Protein AF-A0A1D6EZJ1-F1 (afdb_monomer_lite)

Foldseek 3Di:
DFPPDDWDWFKWDDDPVDLETETDPDDDPPDDIDTDTDGDDDDPFAKDWDWDDDPPDDIDTPDTDTDDDDDPSRHYDYDDDDDD

Organism: Zea mays (NCBI:txid4577)

InterPro domains:
  IPR007034 Ribosome biogenesis protein BMS1/TSR1, C-terminal [PF04950] (8-83)
  IPR039761 Ribosome biogenesis protein Bms1/Tsr1 [PTHR12858] (8-83)

Radius of gyration: 14.53 Å; chains: 1; bounding box: 32×23×44 Å

Sequence (84 aa):
MLDSGNLRPLFSSDNINCNKHKMERFLHHGWFSVASVYASISFLPLPLIVLKNRDGEQSTIAAVGSLKSVDPNRIILKKIVLTR

pLDDT: mean 88.0, std 10.3, range [35.16, 96.19]

Structure (mmCIF, N/CA/C/O backbone):
data_AF-A0A1D6EZJ1-F1
#
_entry.id   AF-A0A1D6EZJ1-F1
#
loop_
_atom_site.group_PDB
_atom_site.id
_atom_site.type_symbol
_atom_site.label_atom_id
_atom_site.label_alt_id
_atom_site.label_comp_id
_atom_site.label_asym_id
_atom_site.label_entity_id
_atom_site.label_seq_id
_atom_site.pdbx_PDB_ins_code
_atom_site.Cartn_x
_atom_site.Cartn_y
_atom_site.Cartn_z
_atom_site.occupancy
_atom_site.B_iso_or_equiv
_atom_site.auth_seq_id
_atom_site.auth_comp_id
_atom_site.auth_asym_id
_atom_site.auth_atom_id
_atom_site.pdbx_PDB_model_num
ATOM 1 N N . MET A 1 1 ? 6.259 -0.292 22.118 1.00 35.16 1 MET A N 1
ATOM 2 C CA . MET A 1 1 ? 5.308 0.837 22.084 1.00 35.16 1 MET A CA 1
ATOM 3 C C . MET A 1 1 ? 5.133 1.225 20.620 1.00 35.16 1 MET A C 1
ATOM 5 O O . MET A 1 1 ? 5.722 2.190 20.163 1.00 35.16 1 MET A O 1
ATOM 9 N N . LEU A 1 2 ? 4.470 0.361 19.839 1.00 45.47 2 LEU A N 1
ATOM 10 C CA . LEU A 1 2 ? 4.145 0.675 18.448 1.00 45.47 2 LEU A CA 1
ATOM 11 C C . LEU A 1 2 ? 2.948 1.606 18.528 1.00 45.47 2 LEU A C 1
ATOM 13 O O . LEU A 1 2 ? 1.900 1.194 19.017 1.00 45.47 2 LEU A O 1
ATOM 17 N N . ASP A 1 3 ? 3.156 2.863 18.167 1.00 50.72 3 ASP A N 1
ATOM 18 C CA . ASP A 1 3 ? 2.105 3.863 18.162 1.00 50.72 3 ASP A CA 1
ATOM 19 C C . ASP A 1 3 ? 0.974 3.328 17.277 1.00 50.72 3 ASP A C 1
ATOM 21 O O . ASP A 1 3 ? 1.145 3.151 16.067 1.00 50.72 3 ASP A O 1
ATOM 25 N N . SER A 1 4 ? -0.157 2.966 17.884 1.00 59.75 4 SER A N 1
ATOM 26 C CA . SER A 1 4 ? -1.368 2.517 17.195 1.00 59.75 4 SER A CA 1
ATOM 27 C C . SER A 1 4 ? -2.050 3.723 16.544 1.00 59.75 4 SER A C 1
ATOM 29 O O . SER A 1 4 ? -3.222 4.013 16.783 1.00 59.75 4 SER A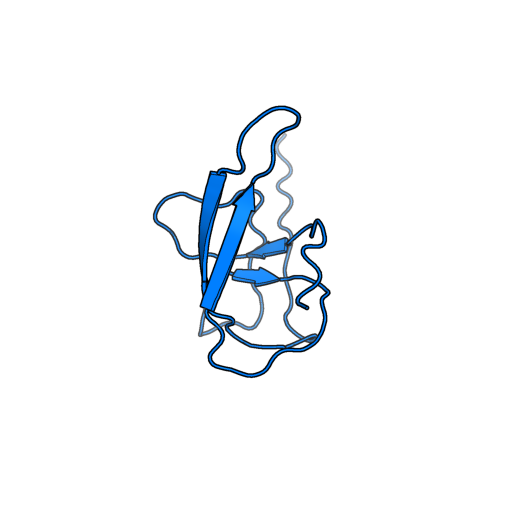 O 1
ATOM 31 N N . GLY A 1 5 ? -1.268 4.476 15.772 1.00 66.81 5 GLY A N 1
ATOM 32 C CA . GLY A 1 5 ? -1.684 5.665 15.064 1.00 66.81 5 GLY A CA 1
ATOM 33 C C . GLY A 1 5 ? -2.673 5.288 13.973 1.00 66.81 5 GLY A C 1
ATOM 34 O O . GLY A 1 5 ? -2.529 4.281 13.279 1.00 66.81 5 GLY A O 1
ATOM 35 N N . ASN A 1 6 ? -3.704 6.108 13.818 1.00 76.19 6 ASN A N 1
ATOM 36 C CA . ASN A 1 6 ? -4.654 5.965 12.729 1.00 76.19 6 ASN A CA 1
ATOM 37 C C . ASN A 1 6 ? -3.954 6.330 11.408 1.00 76.19 6 ASN A C 1
ATOM 39 O O . ASN A 1 6 ? -3.752 7.504 11.097 1.00 76.19 6 ASN A O 1
ATOM 43 N N . LEU A 1 7 ? -3.533 5.311 10.657 1.00 85.38 7 LEU A N 1
ATOM 44 C CA . LEU A 1 7 ? -2.828 5.466 9.386 1.00 85.38 7 LEU A CA 1
ATOM 45 C C . LEU A 1 7 ? -3.811 5.475 8.210 1.00 85.38 7 LEU A C 1
ATOM 47 O O . LEU A 1 7 ? -4.807 4.752 8.195 1.00 85.38 7 LEU A O 1
ATOM 51 N N . ARG A 1 8 ? -3.484 6.256 7.173 1.00 89.88 8 ARG A N 1
ATOM 52 C CA . ARG A 1 8 ? -4.203 6.282 5.888 1.00 89.88 8 ARG A CA 1
ATOM 53 C C . ARG A 1 8 ? -3.361 5.601 4.799 1.00 89.88 8 ARG A C 1
ATOM 55 O O . ARG A 1 8 ? -2.641 6.295 4.083 1.00 89.88 8 ARG A O 1
ATOM 62 N N . PRO A 1 9 ? -3.397 4.260 4.694 1.00 92.56 9 PRO A N 1
ATOM 63 C CA . PRO A 1 9 ? -2.599 3.524 3.719 1.00 92.56 9 PRO A CA 1
ATOM 64 C C . PRO A 1 9 ? -3.032 3.783 2.277 1.00 92.56 9 PRO A C 1
ATOM 66 O O . PRO A 1 9 ? -4.218 3.916 1.971 1.00 92.56 9 PRO A O 1
ATOM 69 N N . LEU A 1 10 ? -2.051 3.766 1.376 1.00 94.25 10 LEU A N 1
ATOM 70 C CA . LEU A 1 10 ? -2.260 3.653 -0.065 1.00 94.25 10 LEU A CA 1
ATOM 71 C C . LEU A 1 10 ? -2.196 2.176 -0.461 1.00 94.25 10 LEU A C 1
ATOM 73 O O . LEU A 1 10 ? -1.159 1.535 -0.296 1.00 94.25 10 LEU A O 1
ATOM 77 N N . PHE A 1 11 ? -3.298 1.649 -0.994 1.00 94.56 11 PHE A N 1
ATOM 78 C CA . PHE A 1 11 ? -3.367 0.276 -1.494 1.00 94.56 11 PHE A CA 1
ATOM 79 C C . PHE A 1 11 ? -2.915 0.191 -2.947 1.00 94.56 11 PHE A C 1
ATOM 81 O O . PHE A 1 11 ? -3.114 1.114 -3.747 1.00 94.56 11 PHE A O 1
ATOM 88 N N . SER A 1 12 ? -2.294 -0.928 -3.295 1.00 94.88 12 SER A N 1
ATOM 89 C CA . SER A 1 12 ? -1.734 -1.132 -4.624 1.00 94.88 12 SER A CA 1
ATOM 90 C C . SER A 1 12 ? -1.534 -2.607 -4.939 1.00 94.88 12 SER A C 1
ATOM 92 O O . SER A 1 12 ? -1.182 -3.397 -4.063 1.00 94.88 12 SER A O 1
ATOM 94 N N . SER A 1 13 ? -1.681 -2.950 -6.215 1.00 92.88 13 SER A N 1
ATOM 95 C CA . SER A 1 13 ? -1.422 -4.299 -6.709 1.00 92.88 13 SER A CA 1
ATOM 96 C C . SER A 1 13 ? 0.057 -4.658 -6.568 1.00 92.88 13 SER A C 1
ATOM 98 O O . SER A 1 13 ? 0.930 -3.849 -6.919 1.00 92.88 13 SER A O 1
ATOM 100 N N . ASP A 1 14 ? 0.343 -5.889 -6.159 1.00 88.75 14 ASP A N 1
ATOM 101 C CA . ASP A 1 14 ? 1.706 -6.402 -6.159 1.00 88.75 14 ASP A CA 1
ATOM 102 C C . ASP A 1 14 ? 2.052 -7.035 -7.509 1.00 88.75 14 ASP A C 1
ATOM 104 O O . ASP A 1 14 ? 1.372 -7.945 -7.973 1.00 88.75 14 ASP A O 1
ATOM 108 N N . ASN A 1 15 ? 3.104 -6.544 -8.160 1.00 85.94 15 ASN A N 1
ATOM 109 C CA . ASN A 1 15 ? 3.617 -7.138 -9.390 1.00 85.94 15 ASN A CA 1
ATOM 110 C C . ASN A 1 15 ? 5.133 -7.238 -9.271 1.00 85.94 15 ASN A C 1
ATOM 112 O O . ASN A 1 15 ? 5.826 -6.227 -9.312 1.00 85.94 15 ASN A O 1
ATOM 116 N N . ILE A 1 16 ? 5.630 -8.463 -9.117 1.00 80.81 16 ILE A N 1
ATOM 117 C CA . ILE A 1 16 ? 7.050 -8.753 -8.878 1.00 80.81 16 ILE A CA 1
ATOM 118 C C . ILE A 1 16 ? 7.917 -8.319 -10.070 1.00 80.81 16 ILE A C 1
ATOM 120 O O . ILE A 1 16 ? 9.069 -7.941 -9.892 1.00 80.81 16 ILE A O 1
ATOM 124 N N . ASN A 1 17 ? 7.345 -8.291 -11.274 1.00 87.06 17 ASN A N 1
ATOM 125 C CA . ASN A 1 17 ? 8.069 -7.974 -12.503 1.00 87.06 17 ASN A CA 1
ATOM 126 C C . ASN A 1 17 ? 7.990 -6.486 -12.881 1.00 87.06 17 ASN A C 1
ATOM 128 O O . ASN A 1 17 ? 8.376 -6.114 -13.989 1.00 87.06 17 ASN A O 1
ATOM 132 N N . CYS A 1 18 ? 7.444 -5.625 -12.014 1.00 86.62 18 CYS A N 1
ATOM 133 C CA . CYS A 1 18 ? 7.226 -4.220 -12.342 1.00 86.62 18 CYS A CA 1
ATOM 134 C C . CYS A 1 18 ? 7.471 -3.290 -11.149 1.00 86.62 18 CYS A C 1
ATOM 136 O O . CYS A 1 18 ? 6.980 -3.525 -10.052 1.00 86.62 18 CYS A O 1
ATOM 138 N N . ASN A 1 19 ? 8.152 -2.170 -11.399 1.00 88.75 19 ASN A N 1
ATOM 139 C CA . ASN A 1 19 ? 8.353 -1.093 -10.422 1.00 88.75 19 ASN A CA 1
ATOM 140 C C . ASN A 1 19 ? 7.202 -0.067 -10.389 1.00 88.75 19 ASN A C 1
ATOM 142 O O . ASN A 1 19 ? 7.232 0.886 -9.612 1.00 88.75 19 ASN A O 1
ATOM 146 N N . LYS A 1 20 ? 6.195 -0.238 -11.252 1.00 92.31 20 LYS A N 1
ATOM 147 C CA . LYS A 1 20 ? 4.999 0.601 -11.335 1.00 92.31 20 LYS A CA 1
ATOM 148 C C . LYS A 1 20 ? 3.815 -0.180 -10.787 1.00 92.31 20 LYS A C 1
ATOM 150 O O . LYS A 1 20 ? 3.291 -1.076 -11.448 1.00 92.31 20 LYS A O 1
ATOM 155 N N . HIS A 1 21 ? 3.364 0.182 -9.594 1.00 94.31 21 HIS A N 1
ATOM 156 C CA . HIS A 1 21 ? 2.252 -0.504 -8.944 1.00 94.31 21 HIS A CA 1
ATOM 157 C C . HIS A 1 21 ? 0.950 0.254 -9.175 1.00 94.31 21 HIS A C 1
ATOM 159 O O . HIS A 1 21 ? 0.862 1.452 -8.911 1.00 94.31 21 HIS A O 1
ATOM 165 N N . LYS A 1 22 ? -0.084 -0.428 -9.669 1.00 94.69 22 LYS A N 1
ATOM 166 C CA . LYS A 1 22 ? -1.398 0.188 -9.869 1.00 94.69 22 LYS A CA 1
ATOM 167 C C . LYS A 1 22 ? -2.030 0.471 -8.508 1.00 94.69 22 LYS A C 1
ATOM 169 O O . LYS A 1 22 ? -2.133 -0.430 -7.682 1.00 94.69 22 LYS A O 1
ATOM 174 N N . MET A 1 23 ? -2.482 1.703 -8.298 1.00 95.69 23 MET A N 1
ATOM 175 C CA . MET A 1 23 ? -3.252 2.080 -7.117 1.00 95.69 23 MET A CA 1
ATOM 176 C C . MET A 1 23 ? -4.607 1.372 -7.112 1.00 95.69 23 MET A C 1
ATOM 178 O O . MET A 1 23 ? -5.336 1.385 -8.112 1.00 95.69 23 MET A O 1
ATOM 182 N N . GLU A 1 24 ? -4.971 0.834 -5.957 1.00 94.56 24 GLU A N 1
ATOM 183 C CA . GLU A 1 24 ? -6.287 0.272 -5.689 1.00 94.56 24 GLU A CA 1
ATOM 184 C C . GLU A 1 24 ? -7.078 1.234 -4.804 1.00 94.56 24 GLU A C 1
ATOM 186 O O . GLU A 1 24 ? -6.563 1.799 -3.840 1.00 94.56 24 GLU A O 1
ATOM 191 N N . ARG A 1 25 ? -8.345 1.469 -5.158 1.00 92.19 25 ARG A N 1
ATOM 192 C CA . ARG A 1 25 ? -9.226 2.350 -4.372 1.00 92.19 25 ARG A CA 1
ATOM 193 C C . ARG A 1 25 ? -9.757 1.659 -3.120 1.00 92.19 25 ARG A C 1
ATOM 195 O O . ARG A 1 25 ? -10.103 2.340 -2.161 1.00 92.19 25 ARG A O 1
ATOM 202 N N . PHE A 1 26 ? -9.849 0.335 -3.163 1.00 91.44 26 PHE A N 1
ATOM 203 C CA . PHE A 1 26 ? -10.427 -0.493 -2.119 1.00 91.44 26 PHE A CA 1
ATOM 204 C C . PHE A 1 26 ? -9.562 -1.728 -1.921 1.00 91.44 26 PHE A C 1
ATOM 206 O O . PHE A 1 26 ? -8.971 -2.231 -2.873 1.00 91.44 26 PHE A O 1
ATOM 213 N N . LEU A 1 27 ? -9.529 -2.218 -0.687 1.00 90.38 27 LEU A N 1
ATOM 214 C CA . LEU A 1 27 ? -8.978 -3.529 -0.396 1.00 90.38 27 LEU A CA 1
ATOM 215 C C . LEU A 1 27 ? -9.970 -4.588 -0.890 1.00 90.38 27 LEU A C 1
ATOM 217 O O . LEU A 1 27 ? -11.127 -4.606 -0.462 1.00 90.38 27 LEU A O 1
ATOM 221 N N . HIS A 1 28 ? -9.528 -5.438 -1.810 1.00 90.38 28 HIS A N 1
ATOM 222 C CA . HIS A 1 28 ? -10.355 -6.492 -2.386 1.00 90.38 28 HIS A CA 1
ATOM 223 C C . HIS A 1 28 ? -10.310 -7.755 -1.521 1.00 90.38 28 HIS A C 1
ATOM 225 O O . HIS A 1 28 ? -9.248 -8.179 -1.070 1.00 90.38 28 HIS A O 1
ATOM 231 N N . HIS A 1 29 ? -11.471 -8.369 -1.289 1.00 88.56 29 HIS A N 1
ATOM 232 C CA . HIS A 1 29 ? -11.545 -9.628 -0.553 1.00 88.56 29 HIS A CA 1
ATOM 233 C C . HIS A 1 29 ? -10.887 -10.765 -1.346 1.00 88.56 29 HIS A C 1
ATOM 235 O O . HIS A 1 29 ? -11.061 -10.864 -2.559 1.00 88.56 29 HIS A O 1
ATOM 241 N N . GLY A 1 30 ? -10.150 -11.631 -0.646 1.00 87.69 30 GLY A N 1
ATOM 242 C CA . GLY A 1 30 ? -9.494 -12.806 -1.224 1.00 87.69 30 GLY A CA 1
ATOM 243 C C . GLY A 1 30 ? -8.216 -12.514 -2.012 1.00 87.69 30 GLY A C 1
ATOM 244 O O . GLY A 1 30 ? -7.582 -13.456 -2.482 1.00 87.69 30 GLY A O 1
ATOM 245 N N . TRP A 1 31 ? -7.823 -11.246 -2.174 1.00 87.94 31 TRP A N 1
ATOM 246 C CA . TRP A 1 31 ? -6.621 -10.849 -2.911 1.00 87.94 31 TRP A CA 1
ATOM 247 C C . TRP A 1 31 ? -5.603 -10.195 -1.982 1.00 87.94 31 TRP A C 1
ATOM 249 O O . TRP A 1 31 ? -5.954 -9.453 -1.064 1.00 87.94 31 TRP A O 1
ATOM 259 N N . PHE A 1 32 ? -4.322 -10.440 -2.252 1.00 90.69 32 PHE A N 1
ATOM 260 C CA . PHE A 1 32 ? -3.241 -9.735 -1.575 1.00 90.69 32 PHE A CA 1
ATOM 261 C C . PHE A 1 32 ? -3.038 -8.359 -2.208 1.00 90.69 32 PHE A C 1
ATOM 263 O O . PHE A 1 32 ? -2.919 -8.230 -3.426 1.00 90.69 32 PHE A O 1
ATOM 270 N N . SER A 1 33 ? -2.967 -7.336 -1.362 1.00 93.31 33 SER A N 1
ATOM 271 C CA . SER A 1 33 ? -2.674 -5.957 -1.750 1.00 93.31 33 SER A CA 1
ATOM 272 C C . SER A 1 33 ? -1.556 -5.420 -0.867 1.00 93.31 33 SER A C 1
ATOM 274 O O . SER A 1 33 ? -1.446 -5.784 0.307 1.00 93.31 33 SER A O 1
ATOM 276 N N . VAL A 1 34 ? -0.718 -4.549 -1.422 1.00 94.19 34 VAL A N 1
ATOM 277 C CA . VAL A 1 34 ? 0.354 -3.898 -0.667 1.00 94.19 34 VAL A CA 1
ATOM 278 C C . VAL A 1 34 ? -0.151 -2.557 -0.160 1.00 94.19 34 VAL A C 1
ATOM 280 O O . VAL A 1 34 ? -0.469 -1.665 -0.954 1.00 94.19 34 VAL A O 1
ATOM 283 N N . ALA A 1 35 ? -0.179 -2.417 1.164 1.00 94.00 35 ALA A N 1
ATOM 284 C CA . ALA A 1 35 ? -0.453 -1.167 1.854 1.00 94.00 35 ALA A CA 1
ATOM 285 C C . ALA A 1 35 ? 0.857 -0.404 2.098 1.00 94.00 35 ALA A C 1
ATOM 287 O O . ALA A 1 35 ? 1.731 -0.873 2.826 1.00 94.00 35 ALA A O 1
ATOM 288 N N . SER A 1 36 ? 0.989 0.779 1.503 1.00 93.88 36 SER A N 1
ATOM 289 C CA . SER A 1 36 ? 2.109 1.690 1.757 1.00 93.88 36 SER A CA 1
ATOM 290 C C . SER A 1 36 ? 1.675 2.806 2.707 1.00 93.88 36 SER A C 1
ATOM 292 O O . SER A 1 36 ? 0.652 3.456 2.484 1.00 93.88 36 SER A O 1
ATOM 294 N N . VAL A 1 37 ? 2.451 3.012 3.773 1.00 92.69 37 VAL A N 1
ATOM 295 C CA . VAL A 1 37 ? 2.207 4.002 4.832 1.00 92.69 37 VAL A CA 1
ATOM 296 C C . VAL A 1 37 ? 3.502 4.717 5.190 1.00 92.69 37 VAL A C 1
ATOM 298 O O . VAL A 1 37 ? 4.583 4.142 5.081 1.00 92.69 37 VAL A O 1
ATOM 301 N N . TYR A 1 38 ? 3.379 5.949 5.671 1.00 90.75 38 TYR A N 1
ATOM 302 C CA . TYR A 1 38 ? 4.464 6.636 6.362 1.00 90.75 38 TYR A CA 1
ATOM 303 C C . TYR A 1 38 ? 4.361 6.316 7.853 1.00 90.75 38 TYR A C 1
ATOM 305 O O . TYR A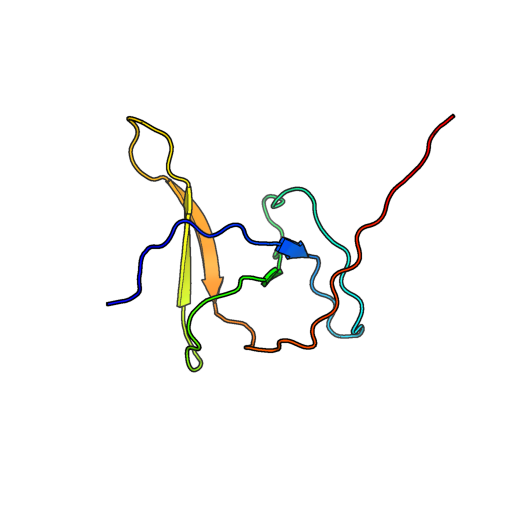 1 38 ? 3.385 6.691 8.499 1.00 90.75 38 TYR A O 1
ATOM 313 N N . ALA A 1 39 ? 5.336 5.574 8.372 1.00 88.06 39 ALA A N 1
ATOM 314 C CA . ALA A 1 39 ? 5.409 5.148 9.765 1.00 88.06 39 ALA A CA 1
ATOM 315 C C . ALA A 1 39 ? 6.875 4.917 10.169 1.00 88.06 39 ALA A C 1
ATOM 317 O O . ALA A 1 39 ? 7.766 4.902 9.316 1.00 88.06 39 ALA A O 1
ATOM 318 N N . SER A 1 40 ? 7.120 4.723 11.466 1.00 87.94 40 SER A N 1
ATOM 319 C CA . SER A 1 40 ? 8.444 4.381 11.992 1.00 87.94 40 SER A CA 1
ATOM 320 C C . SER A 1 40 ? 8.996 3.106 11.351 1.00 87.94 40 SER A C 1
ATOM 322 O O . SER A 1 40 ? 8.285 2.112 11.183 1.00 87.94 40 SER A O 1
ATOM 324 N N . ILE A 1 41 ? 10.286 3.130 11.014 1.00 86.75 41 ILE A N 1
ATOM 325 C CA . ILE A 1 41 ? 10.973 2.006 10.374 1.00 86.75 41 ILE A CA 1
ATOM 326 C C . ILE A 1 41 ? 10.974 0.803 11.320 1.00 86.75 41 ILE A C 1
ATOM 328 O O . ILE A 1 41 ? 11.254 0.930 12.510 1.00 86.75 41 ILE A O 1
ATOM 332 N N . SER A 1 42 ? 10.665 -0.370 10.771 1.00 86.88 42 SER A N 1
ATOM 333 C CA . SER A 1 42 ? 10.709 -1.653 11.471 1.00 86.88 42 SER A CA 1
ATOM 334 C C . SER A 1 42 ? 11.520 -2.669 10.665 1.00 86.88 42 SER A C 1
ATOM 336 O O . SER A 1 42 ? 11.569 -2.586 9.438 1.00 86.88 42 SER A O 1
ATOM 338 N N . PHE A 1 43 ? 12.144 -3.631 11.347 1.00 85.50 43 PHE A N 1
ATOM 339 C CA . PHE A 1 43 ? 12.972 -4.670 10.724 1.00 85.50 43 PHE A CA 1
ATOM 340 C C . PHE A 1 43 ? 12.189 -5.975 10.509 1.00 85.50 43 PHE A C 1
ATOM 342 O O . PHE A 1 43 ? 11.266 -6.293 11.257 1.00 85.50 43 PHE A O 1
ATOM 349 N N . LEU A 1 44 ? 12.547 -6.713 9.456 1.00 84.19 44 LEU A N 1
ATOM 350 C CA . LEU A 1 44 ? 11.884 -7.947 9.020 1.00 84.19 44 LEU A CA 1
ATOM 351 C C . LEU A 1 44 ? 12.398 -9.182 9.787 1.00 84.19 44 LEU A C 1
ATOM 353 O O . LEU A 1 44 ? 13.577 -9.202 10.142 1.00 84.19 44 LEU A O 1
ATOM 357 N N . PRO A 1 45 ? 11.581 -10.242 9.967 1.00 84.00 45 PRO A N 1
ATOM 358 C CA . PRO A 1 45 ? 10.169 -10.364 9.590 1.00 84.00 45 PRO A CA 1
ATOM 359 C C . PRO A 1 45 ? 9.233 -9.760 10.649 1.00 84.00 45 PRO A C 1
ATOM 361 O O . PRO A 1 45 ? 9.370 -10.035 11.837 1.00 84.00 45 PRO A O 1
ATOM 364 N N . LEU A 1 46 ? 8.237 -8.981 10.213 1.00 88.56 46 LEU A N 1
ATOM 365 C CA . LEU A 1 46 ? 7.248 -8.376 11.110 1.00 88.56 46 LEU A CA 1
ATOM 366 C C . LEU A 1 46 ? 5.822 -8.717 10.649 1.00 88.56 46 LEU A C 1
ATOM 368 O O . LEU A 1 46 ? 5.407 -8.222 9.597 1.00 88.56 46 LEU A O 1
ATOM 372 N N . PRO A 1 47 ? 5.065 -9.551 11.388 1.00 92.12 47 PRO A N 1
ATOM 373 C CA . PRO A 1 47 ? 3.646 -9.751 11.117 1.00 92.12 47 PRO A CA 1
ATOM 374 C C . PRO A 1 47 ? 2.856 -8.475 11.444 1.00 92.12 47 PRO A C 1
ATOM 376 O O . PRO A 1 47 ? 3.143 -7.785 12.422 1.00 92.12 47 PRO A O 1
ATOM 379 N N . LEU A 1 48 ? 1.857 -8.163 10.621 1.00 90.25 48 LEU A N 1
ATOM 380 C CA . LEU A 1 48 ? 1.033 -6.960 10.721 1.00 90.25 48 LEU A CA 1
ATOM 381 C C . LEU A 1 48 ? -0.452 -7.329 10.726 1.00 90.25 48 LEU A C 1
ATOM 383 O O . LEU A 1 48 ? -0.904 -8.183 9.961 1.00 90.25 48 LEU A O 1
ATOM 387 N N . ILE A 1 49 ? -1.219 -6.635 11.565 1.00 92.19 49 ILE A N 1
ATOM 388 C CA . ILE A 1 49 ? -2.677 -6.744 11.640 1.00 92.19 49 ILE A CA 1
ATOM 389 C C . ILE A 1 49 ? -3.253 -5.356 11.387 1.00 92.19 49 ILE A C 1
ATOM 391 O O . ILE A 1 49 ? -2.859 -4.384 12.031 1.00 92.19 49 ILE A O 1
ATOM 395 N N . VAL A 1 50 ? -4.191 -5.264 10.450 1.00 90.88 50 VAL A N 1
ATOM 396 C CA . VAL A 1 50 ? -4.921 -4.031 10.160 1.00 90.88 50 VAL A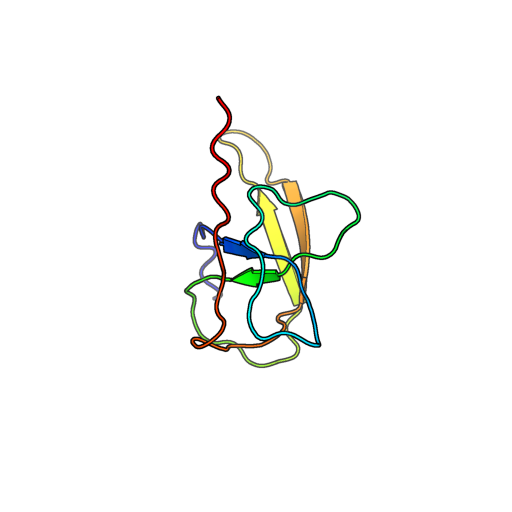 CA 1
ATOM 397 C C . VAL A 1 50 ? -6.274 -4.114 10.843 1.00 90.88 50 VAL A C 1
ATOM 399 O O . VAL A 1 50 ? -7.085 -4.987 10.531 1.00 90.88 50 VAL A O 1
ATOM 402 N N . LEU A 1 51 ? -6.520 -3.183 11.758 1.00 91.31 51 LEU A N 1
ATOM 403 C CA . LEU A 1 51 ? -7.794 -3.041 12.448 1.00 91.31 51 LEU A CA 1
ATOM 404 C C . LEU A 1 51 ? -8.590 -1.894 11.833 1.00 91.31 51 LEU A C 1
ATOM 406 O O . LEU A 1 51 ? -8.057 -0.816 11.566 1.00 91.31 51 LEU A O 1
ATOM 410 N N . LYS A 1 52 ? -9.881 -2.126 11.615 1.00 89.06 52 LYS A N 1
ATOM 411 C CA . LYS A 1 52 ? -10.839 -1.095 11.240 1.00 89.06 52 LYS A 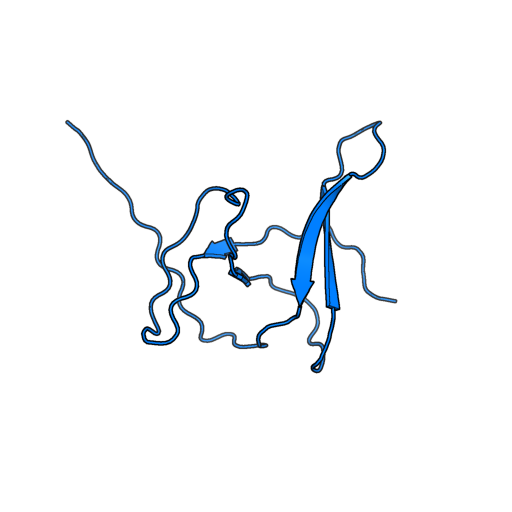CA 1
ATOM 412 C C . LYS A 1 52 ? -11.642 -0.713 12.473 1.00 89.06 52 LYS A C 1
ATOM 414 O O . LYS A 1 52 ? -12.453 -1.500 12.962 1.00 89.06 52 LYS A O 1
ATOM 419 N N . ASN A 1 53 ? -11.424 0.515 12.926 1.00 87.00 53 ASN A N 1
ATOM 420 C CA . ASN A 1 53 ? -12.172 1.115 14.020 1.00 87.00 53 ASN A CA 1
ATOM 421 C C . ASN A 1 53 ? -13.418 1.811 13.461 1.00 87.00 53 ASN A C 1
ATOM 423 O O . ASN A 1 53 ? -13.366 2.448 12.404 1.00 87.00 53 ASN A O 1
ATOM 427 N N . ARG A 1 54 ? -14.539 1.667 14.162 1.00 83.12 54 ARG A N 1
ATOM 428 C CA . ARG A 1 54 ? -15.780 2.413 13.942 1.00 83.12 54 ARG A CA 1
ATOM 429 C C . ARG A 1 54 ? -16.159 3.042 15.276 1.00 83.12 54 ARG A C 1
ATOM 431 O O . ARG A 1 54 ? -16.009 2.390 16.305 1.00 83.12 54 ARG A O 1
ATOM 438 N N . ASP A 1 55 ? -16.603 4.293 15.256 1.00 82.31 55 ASP A N 1
ATOM 439 C CA . ASP A 1 55 ? -16.959 5.005 16.484 1.00 82.31 55 ASP A CA 1
ATOM 440 C C . ASP A 1 55 ? -18.066 4.246 17.228 1.00 82.31 55 ASP A C 1
ATOM 442 O O . ASP A 1 55 ? -19.095 3.914 16.641 1.00 82.31 55 ASP A O 1
ATOM 446 N N . GLY A 1 56 ? -17.828 3.941 18.506 1.00 80.69 56 GLY A N 1
ATOM 447 C CA . GLY A 1 56 ? -18.774 3.218 19.364 1.00 80.69 56 GLY A CA 1
ATOM 448 C C . GLY A 1 56 ? -18.787 1.691 19.219 1.00 80.69 56 GLY A C 1
ATOM 449 O O . GLY A 1 56 ? -19.484 1.038 19.986 1.00 80.69 56 GLY A O 1
ATOM 450 N N . GLU A 1 57 ? -18.003 1.111 18.305 1.00 84.56 57 GLU A N 1
ATOM 451 C CA . GLU A 1 57 ? -17.980 -0.334 18.038 1.00 84.56 57 GLU A CA 1
ATOM 452 C C . GLU A 1 57 ? -16.616 -0.965 18.346 1.00 84.56 57 GLU A C 1
ATOM 454 O O . GLU A 1 57 ? -15.572 -0.305 18.307 1.00 84.56 57 GLU A O 1
ATOM 459 N N . GLN A 1 58 ? -16.607 -2.277 18.604 1.00 85.94 58 GLN A N 1
ATOM 460 C CA . GLN A 1 58 ? -15.352 -3.021 18.726 1.00 85.94 58 GLN A CA 1
ATOM 461 C C . GLN A 1 58 ? -14.577 -3.001 17.404 1.00 85.94 58 GLN A C 1
ATOM 463 O O . GLN A 1 58 ? -15.137 -3.107 16.309 1.00 85.94 58 GLN A O 1
ATOM 468 N N . SER A 1 59 ? -13.256 -2.868 17.516 1.00 89.12 59 SER A N 1
ATOM 469 C CA . SER A 1 59 ? -12.362 -2.896 16.368 1.00 89.12 59 SER A CA 1
ATOM 470 C C . SER A 1 59 ? -12.443 -4.255 15.675 1.00 89.12 59 SER A C 1
ATOM 472 O O . SER A 1 59 ? -12.394 -5.313 16.299 1.00 89.12 59 SER A O 1
ATOM 474 N N . THR A 1 60 ? -12.585 -4.227 14.353 1.00 91.38 60 THR A N 1
ATOM 475 C CA . THR A 1 60 ? -12.686 -5.447 13.542 1.00 91.38 60 THR A CA 1
ATOM 476 C C . THR A 1 60 ? -11.403 -5.656 12.760 1.00 91.38 60 THR A C 1
ATOM 478 O O . THR A 1 60 ? -10.786 -4.699 12.288 1.00 91.38 60 THR A O 1
ATOM 481 N N . ILE A 1 61 ? -10.987 -6.912 12.607 1.00 91.12 61 ILE A N 1
ATOM 482 C CA . ILE A 1 61 ? -9.825 -7.248 11.785 1.00 91.12 61 ILE A CA 1
ATOM 483 C C . ILE A 1 61 ? -10.205 -7.037 10.319 1.00 91.12 61 ILE A C 1
ATOM 485 O O . ILE A 1 61 ? -11.104 -7.693 9.798 1.00 91.12 61 ILE A O 1
ATOM 489 N N . ALA A 1 62 ? -9.521 -6.107 9.657 1.00 91.31 62 ALA A N 1
ATOM 490 C CA . ALA A 1 62 ? -9.724 -5.809 8.244 1.00 91.31 62 ALA A CA 1
ATOM 491 C C . ALA A 1 62 ? -8.777 -6.609 7.343 1.00 91.31 62 ALA A C 1
ATOM 493 O O . ALA A 1 62 ? -9.171 -7.008 6.249 1.00 91.31 62 ALA A O 1
ATOM 494 N N . ALA A 1 63 ? -7.536 -6.825 7.788 1.00 91.81 63 ALA A N 1
ATOM 495 C CA . ALA A 1 63 ? -6.539 -7.605 7.065 1.00 91.81 63 ALA A CA 1
ATOM 496 C C . ALA A 1 63 ? -5.450 -8.132 8.005 1.00 91.81 63 ALA A C 1
ATOM 498 O O . ALA A 1 63 ? -5.178 -7.547 9.055 1.00 91.81 63 ALA A O 1
ATOM 499 N N . VAL A 1 64 ? -4.790 -9.205 7.581 1.00 93.31 64 VAL A N 1
ATOM 500 C CA . VAL A 1 64 ? -3.590 -9.758 8.217 1.00 93.31 64 VAL A CA 1
ATOM 501 C C . VAL A 1 64 ? -2.529 -9.921 7.138 1.00 93.31 64 VAL A C 1
ATOM 503 O O . VAL A 1 64 ? -2.846 -10.274 6.001 1.00 93.31 64 VAL A O 1
ATOM 506 N N . GLY A 1 65 ? -1.276 -9.648 7.476 1.00 92.44 65 GLY A N 1
ATOM 507 C CA . GLY A 1 65 ? -0.165 -9.791 6.548 1.00 92.44 65 GLY A CA 1
ATOM 508 C C . GLY A 1 65 ? 1.181 -9.665 7.238 1.00 92.44 65 GLY A C 1
ATOM 509 O O . GLY A 1 65 ? 1.312 -9.866 8.444 1.00 92.44 65 GLY A O 1
ATOM 510 N N . SER A 1 66 ? 2.194 -9.316 6.460 1.00 92.69 66 SER A N 1
ATOM 511 C CA . SER A 1 66 ? 3.544 -9.061 6.942 1.00 92.69 66 SER A CA 1
ATOM 512 C C . SER A 1 66 ? 4.110 -7.811 6.286 1.00 92.69 66 SER A C 1
ATOM 514 O O . SER A 1 66 ? 3.676 -7.388 5.210 1.00 92.69 66 SER A O 1
ATOM 516 N N . LEU A 1 67 ? 5.087 -7.201 6.949 1.00 92.50 67 LEU A N 1
ATOM 517 C CA . LEU A 1 67 ? 5.895 -6.161 6.338 1.00 92.50 67 LEU A CA 1
ATOM 518 C C . LEU A 1 67 ? 6.647 -6.775 5.148 1.00 92.50 67 LEU A C 1
ATOM 520 O O . LEU A 1 67 ? 7.347 -7.772 5.302 1.00 92.50 67 LEU A O 1
ATOM 524 N N . LYS A 1 68 ? 6.479 -6.195 3.956 1.00 90.38 68 LYS A N 1
ATOM 525 C CA . LYS A 1 68 ? 7.153 -6.655 2.734 1.00 90.38 68 LYS A CA 1
ATOM 526 C C . LYS A 1 68 ? 8.555 -6.058 2.609 1.00 90.38 68 LYS A C 1
ATOM 528 O O . LYS A 1 68 ? 9.533 -6.778 2.449 1.00 90.38 68 LYS A O 1
ATOM 533 N N . SER A 1 69 ? 8.640 -4.735 2.656 1.00 90.00 69 SER A N 1
ATOM 534 C CA . SER A 1 69 ? 9.882 -3.969 2.575 1.00 90.00 69 SER A CA 1
ATOM 535 C C . SER A 1 69 ? 9.638 -2.542 3.064 1.00 90.00 69 SER A C 1
ATOM 537 O O . SER A 1 69 ? 8.502 -2.063 3.066 1.00 90.00 69 SER A O 1
ATOM 539 N N . VAL A 1 70 ? 10.710 -1.858 3.467 1.00 91.81 70 VAL A N 1
ATOM 5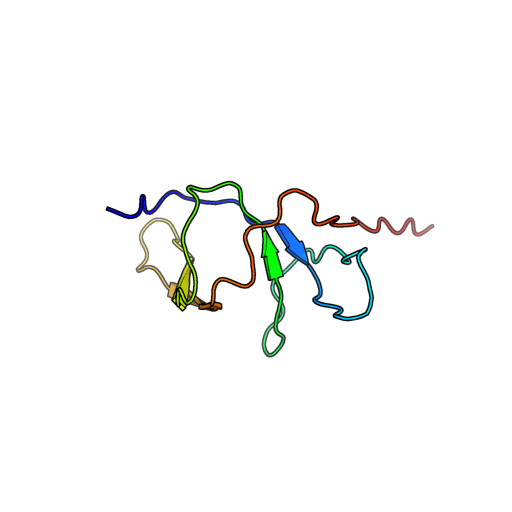40 C CA . VAL A 1 70 ? 10.704 -0.418 3.751 1.00 91.81 70 VAL A CA 1
ATOM 541 C C . VAL A 1 70 ? 11.407 0.272 2.586 1.00 91.81 70 VAL A C 1
ATOM 543 O O . VAL A 1 70 ? 12.622 0.436 2.598 1.00 91.81 70 VAL A O 1
ATOM 546 N N . ASP A 1 71 ? 10.643 0.602 1.544 1.00 91.25 71 ASP A N 1
ATOM 547 C CA . ASP A 1 71 ? 11.161 1.216 0.317 1.00 91.25 71 ASP A CA 1
ATOM 548 C C . ASP A 1 71 ? 10.424 2.531 0.003 1.00 91.25 71 ASP A C 1
ATOM 550 O O . ASP A 1 71 ? 9.288 2.495 -0.485 1.00 91.25 71 ASP A O 1
ATOM 554 N N . PRO A 1 72 ? 11.045 3.699 0.261 1.00 91.25 72 PRO A N 1
ATOM 555 C CA . PRO A 1 72 ? 10.453 4.992 -0.071 1.00 91.25 72 PRO A CA 1
ATOM 556 C C . PRO A 1 72 ? 10.411 5.264 -1.584 1.00 91.25 72 PRO A C 1
ATOM 558 O O . PRO A 1 72 ? 9.684 6.160 -2.008 1.00 91.25 72 PRO A O 1
ATOM 561 N N . ASN A 1 73 ? 11.147 4.504 -2.406 1.00 92.44 73 ASN A N 1
ATOM 562 C CA . ASN A 1 73 ? 11.187 4.682 -3.860 1.00 92.44 73 ASN A CA 1
ATOM 563 C C . ASN A 1 73 ? 10.062 3.932 -4.588 1.00 92.44 73 ASN A C 1
ATOM 565 O O . ASN A 1 73 ? 9.951 4.019 -5.813 1.00 92.44 73 ASN A O 1
ATOM 569 N N . ARG A 1 74 ? 9.213 3.195 -3.863 1.00 92.69 74 ARG A N 1
ATOM 570 C CA . ARG A 1 74 ? 8.118 2.426 -4.454 1.00 92.69 74 ARG A CA 1
ATOM 571 C C . ARG A 1 74 ? 7.068 3.342 -5.093 1.00 92.69 74 ARG A C 1
ATOM 573 O O . ARG A 1 74 ? 6.368 4.085 -4.408 1.00 92.69 74 ARG A O 1
ATOM 580 N N . ILE A 1 75 ? 6.892 3.230 -6.411 1.00 94.38 75 ILE A N 1
ATOM 581 C CA . ILE A 1 75 ? 5.974 4.084 -7.179 1.00 94.38 75 ILE A CA 1
ATOM 582 C C . ILE A 1 75 ? 4.566 3.475 -7.231 1.00 94.38 75 ILE A C 1
ATOM 584 O O . ILE A 1 75 ? 4.366 2.364 -7.732 1.00 94.38 75 ILE A O 1
ATOM 588 N N . ILE A 1 76 ? 3.570 4.247 -6.786 1.00 95.19 76 ILE A N 1
ATOM 589 C CA . ILE A 1 76 ? 2.143 3.908 -6.881 1.00 95.19 76 ILE A CA 1
ATOM 590 C C . ILE A 1 76 ? 1.463 4.827 -7.902 1.00 95.19 76 ILE A C 1
ATOM 592 O O . ILE A 1 76 ? 1.460 6.049 -7.764 1.00 95.19 76 ILE A O 1
ATOM 596 N N . LEU A 1 77 ? 0.856 4.235 -8.930 1.00 95.75 77 LEU A N 1
ATOM 597 C CA . LEU A 1 77 ? 0.222 4.939 -10.043 1.00 95.75 77 LEU A CA 1
ATOM 598 C C . LEU A 1 77 ? -1.301 4.951 -9.912 1.00 95.75 77 LEU A C 1
ATOM 600 O O . LEU A 1 77 ? -1.957 3.908 -9.980 1.00 95.75 77 LEU A O 1
ATOM 604 N N . LYS A 1 78 ? -1.888 6.146 -9.817 1.00 95.81 78 LYS A N 1
ATOM 605 C CA . LYS A 1 78 ? -3.342 6.333 -9.835 1.00 95.81 78 LYS A CA 1
ATOM 606 C C . LYS A 1 78 ? -3.857 6.438 -11.271 1.00 95.81 78 LYS A C 1
ATOM 608 O O . LYS A 1 78 ? -3.601 7.420 -11.960 1.00 95.81 78 LYS A O 1
ATOM 613 N N . LYS A 1 79 ? -4.631 5.444 -11.713 1.00 94.19 79 LYS A N 1
ATOM 614 C CA . LYS A 1 79 ? -5.338 5.489 -13.002 1.00 94.19 79 LYS A CA 1
ATOM 615 C C . LYS A 1 79 ? -6.636 6.290 -12.862 1.00 94.19 79 LYS A C 1
ATOM 617 O O . LYS A 1 79 ? -7.470 5.956 -12.023 1.00 94.19 79 LYS A O 1
ATOM 622 N N . ILE A 1 80 ? -6.825 7.296 -13.713 1.00 94.44 80 ILE A N 1
ATOM 623 C CA . ILE A 1 80 ? -8.089 8.030 -13.868 1.00 94.44 80 ILE A CA 1
ATOM 624 C C . ILE A 1 80 ? -8.671 7.650 -15.229 1.00 94.44 80 ILE A C 1
ATOM 626 O O . ILE A 1 80 ? -7.966 7.691 -16.234 1.00 94.44 80 ILE A O 1
ATOM 630 N N . VAL A 1 81 ? -9.934 7.225 -15.253 1.00 94.12 81 VAL A N 1
ATOM 631 C CA . VAL A 1 81 ? -10.660 6.904 -16.488 1.00 94.12 81 VAL A CA 1
ATOM 632 C C . VAL A 1 81 ? -11.721 7.968 -16.683 1.00 94.12 81 VAL A C 1
ATOM 634 O O . VAL A 1 81 ? -12.553 8.165 -15.802 1.00 94.12 81 VAL A O 1
ATOM 637 N N . LEU A 1 82 ? -11.666 8.651 -17.822 1.00 96.19 82 LEU A N 1
ATOM 638 C CA . LEU A 1 82 ? -12.680 9.612 -18.230 1.00 96.19 82 LEU A CA 1
ATOM 639 C C . LEU A 1 82 ? -13.653 8.900 -19.168 1.00 96.19 82 LEU A C 1
ATOM 641 O O . LEU A 1 82 ? -13.245 8.390 -20.212 1.00 96.19 82 LEU A O 1
ATOM 645 N N . THR A 1 83 ? -14.920 8.830 -18.774 1.00 92.00 83 THR A N 1
ATOM 646 C CA . THR A 1 83 ? -16.011 8.358 -19.630 1.00 92.00 83 THR A CA 1
ATOM 647 C C . THR A 1 83 ? -16.772 9.561 -20.171 1.00 92.00 83 THR A C 1
ATOM 649 O O . THR A 1 83 ? -16.824 10.598 -19.510 1.00 92.00 83 THR A O 1
ATOM 652 N N . ARG A 1 84 ? -17.289 9.429 -21.395 1.00 86.75 84 ARG A N 1
ATOM 653 C CA . ARG A 1 84 ? -18.181 10.424 -21.999 1.00 86.75 84 ARG A CA 1
ATOM 654 C C . ARG A 1 84 ? -19.537 10.448 -21.312 1.00 86.75 84 ARG A C 1
ATOM 656 O O . ARG A 1 84 ? -19.915 9.390 -20.760 1.00 86.75 84 ARG A O 1
#

Secondary structure (DSSP, 8-state):
--------PEEEE--TT-SEEEEESSPPTTS-EEEE------PSS-EEEEEE--TTS--EEEEEEE-----TT-EEE--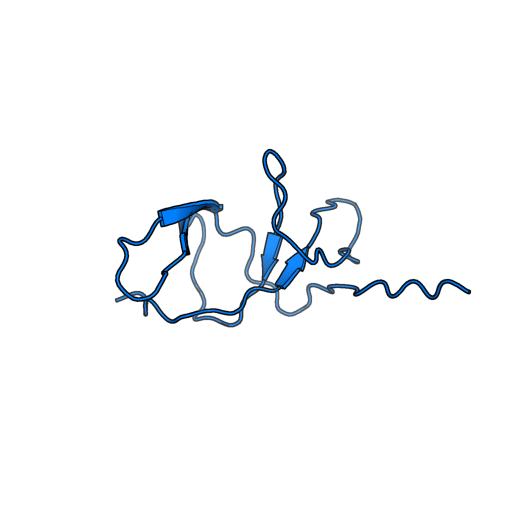-----